Protein AF-G5Q4A8-F1 (afdb_monomer_lite)

Structure (mmCIF, N/CA/C/O backbone):
data_AF-G5Q4A8-F1
#
_entry.id   AF-G5Q4A8-F1
#
loop_
_atom_site.group_PDB
_atom_site.id
_atom_site.type_symbol
_atom_site.label_atom_id
_atom_site.label_alt_id
_atom_site.label_comp_id
_atom_site.label_asym_id
_atom_site.label_entity_id
_atom_site.label_seq_id
_atom_site.pdbx_PDB_ins_code
_atom_site.Cartn_x
_atom_site.Cartn_y
_atom_site.Cartn_z
_atom_site.occupancy
_atom_site.B_iso_or_equiv
_atom_site.auth_seq_id
_atom_site.auth_comp_id
_atom_site.auth_asym_id
_atom_site.auth_atom_id
_atom_site.pdbx_PDB_model_num
ATOM 1 N N . MET A 1 1 ? -8.111 8.527 2.880 1.00 77.62 1 MET A N 1
ATOM 2 C CA . MET A 1 1 ? -6.689 8.826 2.628 1.00 77.62 1 MET A CA 1
ATOM 3 C C . MET A 1 1 ? -6.178 7.900 1.542 1.00 77.62 1 MET A C 1
ATOM 5 O O . MET A 1 1 ? -6.567 6.733 1.545 1.00 77.62 1 MET A O 1
ATOM 9 N N . VAL A 1 2 ? -5.350 8.411 0.629 1.00 80.50 2 VAL A N 1
ATOM 10 C CA . VAL A 1 2 ? -4.734 7.607 -0.437 1.00 80.50 2 VAL A CA 1
ATOM 11 C C . VAL A 1 2 ? -3.240 7.493 -0.170 1.00 80.50 2 VAL A C 1
ATOM 13 O O . VAL A 1 2 ? -2.576 8.506 0.044 1.00 80.50 2 VAL A O 1
ATOM 16 N N . ILE A 1 3 ? -2.720 6.268 -0.177 1.00 79.88 3 ILE A N 1
ATOM 17 C CA . ILE A 1 3 ? -1.282 5.994 -0.087 1.00 79.88 3 ILE A CA 1
ATOM 18 C C . ILE A 1 3 ? -0.842 5.376 -1.405 1.00 79.88 3 ILE A C 1
ATOM 20 O O . ILE A 1 3 ? -1.392 4.353 -1.812 1.00 79.88 3 ILE A O 1
ATOM 24 N N . GLY A 1 4 ? 0.137 5.998 -2.055 1.00 79.62 4 GLY A N 1
ATOM 25 C CA . GLY A 1 4 ? 0.835 5.426 -3.201 1.00 79.62 4 GLY A CA 1
ATOM 26 C C . GLY A 1 4 ? 2.217 4.919 -2.795 1.00 79.62 4 GLY A C 1
ATOM 27 O O . GLY A 1 4 ? 3.007 5.675 -2.228 1.00 79.62 4 GLY A O 1
ATOM 28 N N . GLU A 1 5 ? 2.521 3.664 -3.115 1.00 80.50 5 GLU A N 1
ATOM 29 C CA . GLU A 1 5 ? 3.855 3.069 -2.996 1.00 80.50 5 GLU A CA 1
ATOM 30 C C . GLU A 1 5 ? 4.456 2.863 -4.389 1.00 80.50 5 GLU A C 1
ATOM 32 O O . GLU A 1 5 ? 3.778 2.363 -5.287 1.00 80.50 5 GLU A O 1
ATOM 37 N N . ASN A 1 6 ? 5.738 3.212 -4.555 1.00 79.69 6 ASN A N 1
ATOM 38 C CA . ASN A 1 6 ? 6.519 2.989 -5.782 1.00 79.69 6 ASN A CA 1
ATOM 39 C C . ASN A 1 6 ? 5.815 3.464 -7.066 1.00 79.69 6 ASN A C 1
ATOM 41 O O . ASN A 1 6 ? 5.804 2.767 -8.080 1.00 79.69 6 ASN A O 1
ATOM 45 N N . LEU A 1 7 ? 5.203 4.649 -7.010 1.00 80.38 7 LEU A N 1
ATOM 46 C CA . LEU A 1 7 ? 4.495 5.228 -8.150 1.00 80.38 7 LEU A CA 1
ATOM 47 C C . LEU A 1 7 ? 5.413 5.308 -9.378 1.00 80.38 7 LEU A C 1
ATOM 49 O O . LEU A 1 7 ? 6.568 5.727 -9.268 1.00 80.38 7 LEU A O 1
ATOM 53 N N . ALA A 1 8 ? 4.879 4.929 -10.540 1.00 82.44 8 ALA A N 1
ATOM 54 C CA . ALA A 1 8 ? 5.603 4.837 -11.810 1.00 82.44 8 ALA A CA 1
ATOM 55 C C . ALA A 1 8 ? 6.748 3.795 -11.852 1.00 82.44 8 ALA A C 1
ATOM 57 O O . ALA A 1 8 ? 7.621 3.874 -12.719 1.00 82.44 8 ALA A O 1
ATOM 58 N N . MET A 1 9 ? 6.737 2.803 -10.955 1.00 86.62 9 MET A N 1
ATOM 59 C CA . MET A 1 9 ? 7.611 1.621 -10.994 1.00 86.62 9 MET A CA 1
ATOM 60 C C . MET A 1 9 ? 6.799 0.337 -11.239 1.00 86.62 9 MET A C 1
ATOM 62 O O . MET A 1 9 ? 5.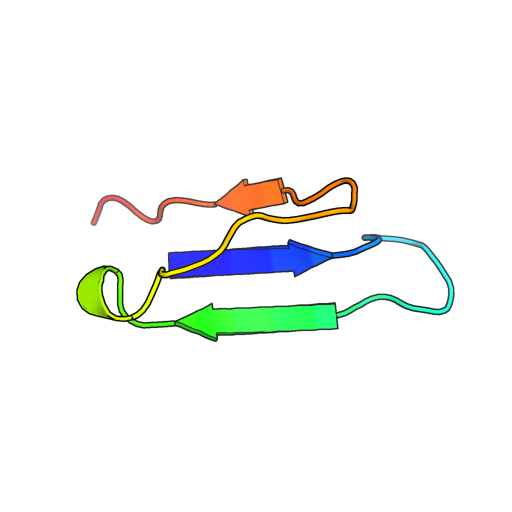577 0.322 -11.117 1.00 86.62 9 MET A O 1
ATOM 66 N N . GLU A 1 10 ? 7.473 -0.773 -11.559 1.00 85.19 10 GLU A N 1
ATOM 67 C CA . GLU A 1 10 ? 6.815 -2.066 -11.835 1.00 85.19 10 GLU A CA 1
ATOM 68 C C . GLU A 1 10 ? 6.042 -2.644 -10.635 1.00 85.19 10 GLU A C 1
ATOM 70 O O . GLU A 1 10 ? 5.136 -3.455 -10.813 1.00 85.19 10 GLU A O 1
ATOM 75 N N . ASN A 1 11 ? 6.385 -2.236 -9.411 1.00 82.81 11 ASN A N 1
ATOM 76 C CA . ASN A 1 11 ? 5.772 -2.696 -8.164 1.00 82.81 11 ASN A CA 1
ATOM 77 C C . ASN A 1 11 ? 4.876 -1.629 -7.508 1.00 82.81 11 ASN A C 1
ATOM 79 O O . ASN A 1 11 ? 4.798 -1.562 -6.276 1.00 82.81 11 ASN A O 1
ATOM 83 N N . GLU A 1 12 ? 4.218 -0.803 -8.324 1.00 84.81 12 GLU A N 1
ATOM 84 C CA . GLU A 1 12 ? 3.265 0.211 -7.872 1.00 84.81 12 GLU A CA 1
ATOM 85 C C . GLU A 1 12 ? 2.112 -0.401 -7.054 1.00 84.81 12 GLU A C 1
ATOM 87 O O . GLU A 1 12 ? 1.523 -1.421 -7.432 1.00 84.81 12 GLU A O 1
ATOM 92 N N . ARG A 1 13 ? 1.765 0.238 -5.927 1.00 81.94 13 ARG A N 1
ATOM 93 C CA . ARG A 1 13 ? 0.595 -0.114 -5.106 1.00 81.94 13 ARG A CA 1
ATOM 94 C C . ARG A 1 13 ? -0.157 1.133 -4.666 1.00 81.94 13 ARG A C 1
ATOM 96 O O . ARG A 1 13 ? 0.448 2.128 -4.279 1.00 81.94 13 ARG A O 1
ATOM 103 N N . ILE A 1 14 ? -1.487 1.062 -4.688 1.00 83.25 14 ILE A N 1
ATOM 104 C CA . ILE A 1 14 ? -2.367 2.146 -4.237 1.00 83.25 14 ILE A CA 1
ATOM 105 C C . ILE A 1 14 ? -3.299 1.610 -3.153 1.00 83.25 14 ILE A C 1
ATOM 107 O O . ILE A 1 14 ? -4.058 0.667 -3.383 1.00 83.25 14 ILE A O 1
ATOM 111 N N . HIS A 1 15 ? -3.270 2.244 -1.984 1.00 78.94 15 HIS A N 1
ATOM 112 C CA . HIS A 1 15 ? -4.095 1.892 -0.834 1.00 78.94 15 HIS A CA 1
ATOM 113 C C . HIS A 1 15 ? -5.096 3.002 -0.523 1.00 78.94 15 HIS A C 1
ATOM 115 O O . HIS A 1 15 ? -4.737 4.173 -0.391 1.00 78.94 15 HIS A O 1
ATOM 121 N N . TRP A 1 16 ? -6.354 2.607 -0.341 1.00 80.69 16 TRP A N 1
ATOM 122 C CA . TRP A 1 16 ? -7.430 3.477 0.120 1.00 80.69 16 TRP A CA 1
ATOM 123 C C . TRP A 1 16 ? -7.761 3.103 1.553 1.00 80.69 16 TRP A C 1
ATOM 125 O O . TRP A 1 16 ? -8.336 2.045 1.802 1.00 80.69 16 TRP A O 1
ATOM 135 N N . LEU A 1 17 ? -7.377 3.958 2.495 1.00 75.38 17 LEU A N 1
ATOM 136 C CA . LEU A 1 17 ? -7.575 3.694 3.915 1.00 75.38 17 LEU A CA 1
ATOM 137 C C . LEU A 1 17 ? -8.366 4.830 4.572 1.00 75.38 17 LEU A C 1
ATOM 139 O O . LEU A 1 17 ? -8.159 6.011 4.244 1.00 75.38 17 LEU A O 1
ATOM 143 N N . PRO A 1 18 ? -9.273 4.510 5.515 1.00 71.75 18 PRO A N 1
ATOM 144 C CA . PRO A 1 18 ? -9.777 5.515 6.434 1.00 71.75 18 PRO A CA 1
ATOM 145 C C . PRO A 1 18 ? -8.607 6.063 7.259 1.00 71.75 18 PRO A C 1
ATOM 147 O O . PRO A 1 18 ? -7.698 5.317 7.614 1.00 71.75 18 PRO A O 1
ATOM 150 N N . VAL A 1 19 ? -8.629 7.365 7.567 1.00 68.19 19 VAL A N 1
ATOM 151 C CA . VAL A 1 19 ? -7.542 8.053 8.299 1.00 68.19 19 VAL A CA 1
ATOM 152 C C . VAL A 1 19 ? -7.230 7.357 9.629 1.00 68.19 19 VAL A C 1
ATOM 154 O O . VAL A 1 19 ? -6.077 7.240 10.016 1.00 68.19 19 VAL A O 1
ATOM 157 N N . SER A 1 20 ? -8.250 6.812 10.293 1.00 70.56 20 SER A N 1
ATOM 158 C CA . SER A 1 20 ? -8.112 6.061 11.544 1.00 70.56 20 SER A CA 1
ATOM 159 C C . SER A 1 20 ? -7.422 4.699 11.406 1.00 70.56 20 SER A C 1
ATOM 161 O O . SER A 1 20 ? -6.971 4.153 12.407 1.00 70.56 20 SER A O 1
ATOM 163 N N . ALA A 1 21 ? -7.346 4.137 10.198 1.00 65.81 21 ALA A N 1
ATOM 164 C CA . ALA A 1 21 ? -6.653 2.880 9.915 1.00 65.81 21 ALA A CA 1
ATOM 165 C C . ALA A 1 21 ? -5.225 3.098 9.394 1.00 65.81 21 ALA A C 1
ATOM 167 O O . ALA A 1 21 ? -4.553 2.141 9.015 1.00 65.81 21 ALA A O 1
ATOM 168 N N . VAL A 1 22 ? -4.760 4.348 9.368 1.00 65.75 22 VAL A N 1
ATOM 169 C CA . VAL A 1 22 ? -3.380 4.695 9.038 1.00 65.75 22 VAL A CA 1
ATOM 170 C C . VAL A 1 22 ? -2.535 4.391 10.258 1.00 65.75 22 VAL A C 1
ATOM 172 O O . VAL A 1 22 ? -2.391 5.204 11.165 1.00 65.75 22 VAL A O 1
ATOM 175 N N . ASN A 1 23 ? -2.027 3.173 10.299 1.00 65.44 23 ASN A N 1
ATOM 176 C CA . ASN A 1 23 ? -1.201 2.690 11.384 1.00 65.44 23 ASN A CA 1
ATOM 177 C C . ASN A 1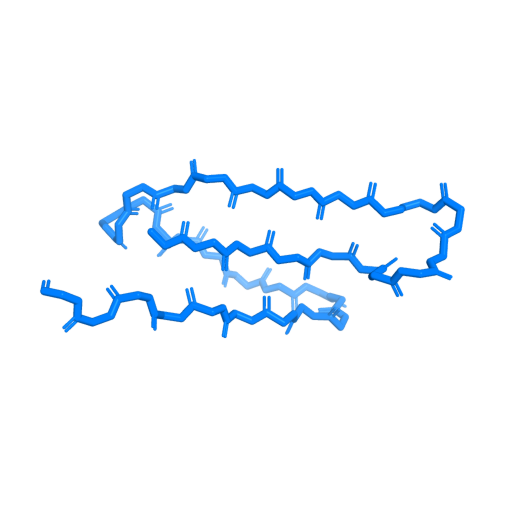 23 ? 0.009 2.009 10.753 1.00 65.44 23 ASN A C 1
ATOM 179 O O . ASN A 1 23 ? -0.070 0.826 10.430 1.00 65.44 23 ASN A O 1
ATOM 183 N N . ALA A 1 24 ? 1.071 2.763 10.454 1.00 60.62 24 ALA A N 1
ATOM 184 C CA . ALA A 1 24 ? 2.274 2.150 9.901 1.00 60.62 24 ALA A CA 1
ATOM 185 C C . ALA A 1 24 ? 3.543 3.000 10.048 1.00 60.62 24 ALA A C 1
ATOM 187 O O . ALA A 1 24 ? 3.572 4.182 9.701 1.00 60.62 24 ALA A O 1
ATOM 188 N N . ASP A 1 25 ? 4.595 2.312 10.499 1.00 62.66 25 ASP A N 1
ATOM 189 C CA . ASP A 1 25 ? 5.985 2.569 10.141 1.00 62.66 25 ASP A CA 1
ATOM 190 C C . ASP A 1 25 ? 6.177 2.104 8.690 1.00 62.66 25 ASP A C 1
ATOM 192 O O . ASP A 1 25 ? 6.142 0.907 8.397 1.00 62.66 25 ASP A O 1
ATOM 196 N N . TYR A 1 26 ? 6.315 3.047 7.758 1.00 61.53 26 TYR A N 1
ATOM 197 C CA . TYR A 1 26 ? 6.519 2.736 6.343 1.00 61.53 26 TYR A CA 1
ATOM 198 C C . TYR A 1 26 ? 8.023 2.626 6.056 1.00 61.53 26 TYR A C 1
ATOM 200 O O . TYR A 1 26 ? 8.746 3.616 6.123 1.00 61.53 26 TYR A O 1
ATOM 208 N N . GLU A 1 27 ? 8.498 1.424 5.718 1.00 57.06 27 GLU A N 1
ATOM 209 C CA . GLU A 1 27 ? 9.912 1.153 5.392 1.00 57.06 27 GLU A CA 1
ATOM 210 C C . GLU A 1 27 ? 10.350 1.668 3.997 1.00 57.06 27 GLU A C 1
ATOM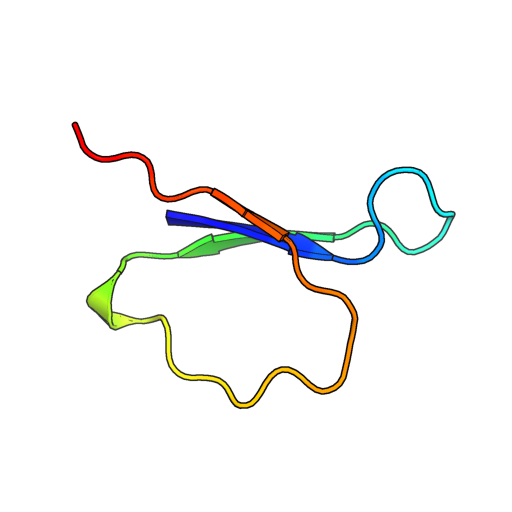 212 O O . GLU A 1 27 ? 11.534 1.617 3.667 1.00 57.06 27 GLU A O 1
ATOM 217 N N . MET A 1 28 ? 9.431 2.164 3.153 1.00 64.88 28 MET A N 1
ATOM 218 C CA . MET A 1 28 ? 9.674 2.521 1.740 1.00 64.88 28 MET A CA 1
ATOM 219 C C . MET A 1 28 ? 9.154 3.927 1.386 1.00 64.88 28 MET A C 1
ATOM 221 O O . MET A 1 28 ? 8.348 4.499 2.115 1.00 64.88 28 MET A O 1
ATOM 225 N N . ASN A 1 29 ? 9.609 4.483 0.251 1.00 60.38 29 ASN A N 1
ATOM 226 C CA . ASN A 1 29 ? 9.206 5.801 -0.267 1.00 60.38 29 ASN A CA 1
ATOM 227 C C . ASN A 1 29 ? 7.685 5.864 -0.529 1.00 60.38 29 ASN A C 1
ATOM 229 O O . ASN A 1 29 ? 7.225 5.577 -1.635 1.00 60.38 29 ASN A O 1
ATOM 233 N N . ALA A 1 30 ? 6.908 6.229 0.487 1.00 62.09 30 ALA A N 1
ATOM 234 C CA . ALA A 1 30 ? 5.460 6.361 0.410 1.00 62.09 30 ALA A CA 1
ATOM 235 C C . ALA A 1 30 ? 5.069 7.823 0.149 1.00 62.09 30 ALA A C 1
ATOM 237 O O . ALA A 1 30 ? 5.513 8.733 0.851 1.00 62.09 30 ALA A O 1
ATOM 238 N N . VAL A 1 31 ? 4.210 8.052 -0.846 1.00 61.09 31 VAL A N 1
ATOM 239 C CA . VAL A 1 31 ? 3.556 9.349 -1.060 1.00 61.09 31 VAL A CA 1
ATOM 240 C C . VAL A 1 31 ? 2.166 9.272 -0.443 1.00 61.09 31 VAL A C 1
ATOM 242 O O . VAL A 1 31 ? 1.321 8.485 -0.874 1.00 61.09 31 VAL A O 1
ATOM 245 N N . VAL A 1 32 ? 1.930 10.092 0.579 1.00 64.25 32 VAL A N 1
ATOM 246 C CA . VAL A 1 32 ? 0.625 10.217 1.236 1.00 64.25 32 VAL A CA 1
ATOM 247 C C . VAL A 1 32 ? -0.106 11.414 0.640 1.00 64.25 32 VAL A C 1
ATOM 249 O O . VAL A 1 32 ? 0.364 12.544 0.749 1.00 64.25 32 VAL A O 1
ATOM 252 N N . ILE A 1 33 ? -1.267 11.174 0.031 1.00 66.31 33 ILE A N 1
ATOM 253 C CA . ILE A 1 33 ? -2.175 12.235 -0.409 1.00 66.31 33 ILE A CA 1
ATOM 254 C C . ILE A 1 33 ? -3.322 12.291 0.602 1.00 66.31 33 ILE A C 1
ATOM 256 O O . ILE A 1 33 ? -4.210 11.427 0.641 1.00 66.31 33 ILE A O 1
ATOM 260 N N . LEU A 1 34 ? -3.258 13.301 1.469 1.00 62.22 34 LEU A N 1
ATOM 261 C CA . LEU A 1 34 ? -4.340 13.666 2.374 1.00 62.22 34 LEU A CA 1
ATOM 262 C C . LEU A 1 34 ? -5.397 14.405 1.546 1.00 62.22 34 LEU A C 1
ATOM 264 O O . LEU A 1 34 ? -5.169 15.517 1.083 1.00 62.22 34 LEU A O 1
ATOM 268 N N . ASP A 1 35 ? -6.530 13.752 1.306 1.00 59.97 35 ASP A N 1
ATOM 269 C CA . ASP A 1 35 ? -7.720 14.423 0.782 1.00 59.97 35 ASP A CA 1
ATOM 270 C C . ASP A 1 35 ? -8.417 15.092 1.976 1.00 59.97 35 ASP A C 1
ATOM 272 O O . ASP A 1 35 ? -9.042 14.409 2.788 1.00 59.97 35 ASP A O 1
ATOM 276 N N . GLU A 1 36 ? -8.209 16.401 2.138 1.00 47.78 36 GLU A N 1
ATOM 277 C CA . GLU A 1 36 ? -8.743 17.233 3.230 1.00 47.78 36 GLU A CA 1
ATOM 278 C C . GLU A 1 36 ? -10.134 17.811 2.911 1.00 47.78 36 GLU A C 1
ATOM 280 O O . GLU A 1 36 ? -10.409 18.973 3.213 1.00 47.78 36 GLU A O 1
ATOM 285 N N . ARG A 1 37 ? -11.013 17.0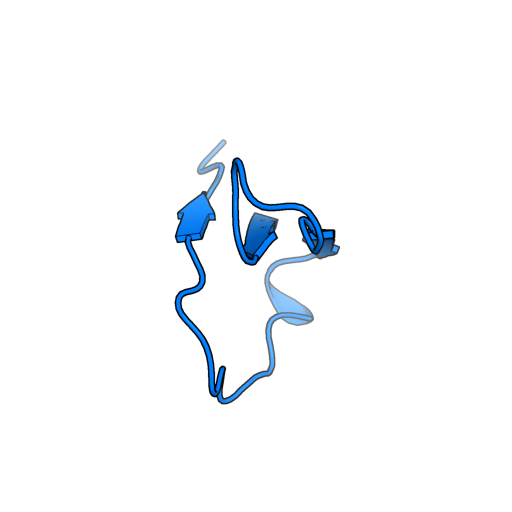49 2.253 1.00 55.56 37 ARG A N 1
ATOM 286 C CA . ARG A 1 37 ? -12.404 17.504 2.096 1.00 55.56 37 ARG A CA 1
ATOM 287 C C . ARG A 1 37 ? -13.158 17.522 3.418 1.00 55.56 37 ARG A C 1
ATOM 289 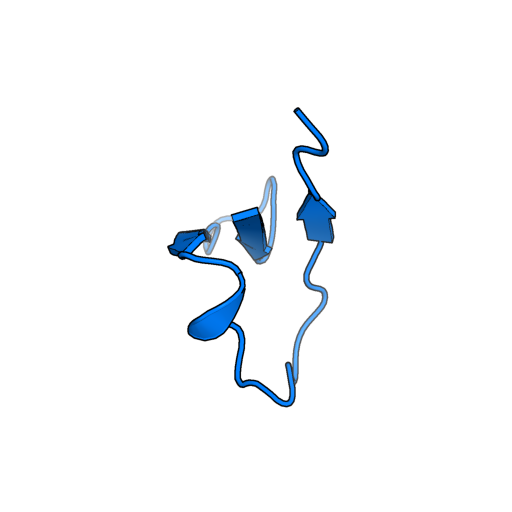O O . ARG A 1 37 ? -13.087 16.509 4.150 1.00 55.56 37 ARG A O 1
#

pLDDT: mean 71.19, std 10.16, range [47.78, 86.62]

Secondary structure (DSSP, 8-state):
-EEEESTTSTT-EEEE--GGG------S-EEEE----

Foldseek 3Di:
DWKWFPPPDPPID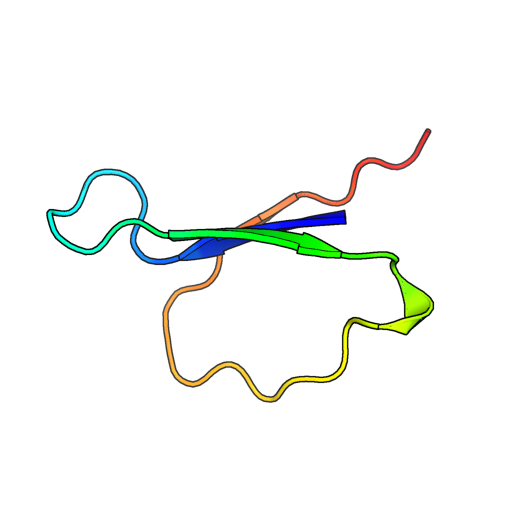IDDDDPVPPDDDDPGDIDDDDPPD

Radius of gyration: 10.2 Å; chains: 1; bounding box: 22×20×23 Å

Organism: NCBI:txid913242

Sequence (37 aa):
MVIGENLAMENERIHWLPVSAVNADYEMNAVVILDER